Protein AF-A0A811P7M7-F1 (afdb_monomer)

pLDDT: mean 73.15, std 14.01, range [39.91, 90.19]

Organism: NCBI:txid422564

Nearest PDB structures (foldseek):
  1x15-assembly1_A  TM=5.990E-01  e=8.170E-01  Escherichia coli
  1x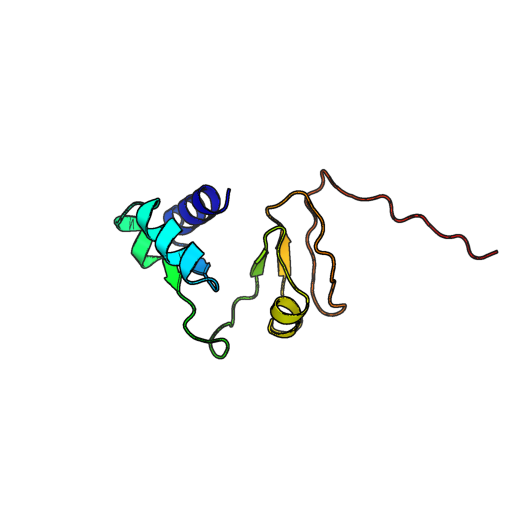15-assembly1_B  TM=6.256E-01  e=1.139E+00  Escherichia coli
  1x14-assembly1_B  TM=6.282E-01  e=1.301E+00  Escherichia coli
  4dio-assembly1_B  TM=6.242E-01  e=1.938E+00  Sinorhizobium meliloti SM11
  4x7g-assembly1_A  TM=4.303E-01  e=8.936E+00  Rhodobacter capsulatus SB 1003

InterPro domains:
  IPR021940 Very-long-chain aldehyde decarbonylase CER1-like, C-terminal [PF12076] (2-97)

Structure (mmCIF, N/CA/C/O backbone):
data_AF-A0A811P7M7-F1
#
_entry.id   AF-A0A811P7M7-F1
#
loop_
_atom_site.group_PDB
_atom_site.id
_atom_site.type_symbol
_atom_site.label_atom_id
_atom_site.label_alt_id
_atom_site.label_comp_id
_atom_site.label_asym_id
_atom_site.label_entity_id
_atom_site.label_seq_id
_atom_site.pdbx_PDB_ins_code
_atom_site.Cartn_x
_atom_site.Cartn_y
_atom_site.Cartn_z
_atom_site.occupancy
_atom_site.B_iso_or_equiv
_atom_site.auth_seq_id
_atom_site.auth_comp_id
_atom_site.auth_asym_id
_atom_site.auth_atom_id
_atom_site.pdbx_PDB_model_num
ATOM 1 N N . MET A 1 1 ? -8.890 6.892 -2.177 1.00 71.94 1 MET A N 1
ATOM 2 C CA . MET A 1 1 ? -8.652 5.551 -2.772 1.00 71.94 1 MET A CA 1
ATOM 3 C C . MET A 1 1 ? -7.833 4.657 -1.846 1.00 71.94 1 MET A C 1
ATOM 5 O O . MET A 1 1 ? -8.358 3.630 -1.443 1.00 71.94 1 MET A O 1
ATOM 9 N N . ALA A 1 2 ? -6.615 5.047 -1.443 1.00 78.88 2 ALA A N 1
ATOM 10 C CA . ALA A 1 2 ? -5.777 4.235 -0.546 1.00 78.88 2 ALA A CA 1
ATOM 11 C C . ALA A 1 2 ? -6.457 3.894 0.797 1.00 78.88 2 ALA A C 1
ATOM 13 O O . ALA A 1 2 ? -6.438 2.738 1.202 1.00 78.88 2 ALA A O 1
ATOM 14 N N . ALA A 1 3 ? -7.141 4.854 1.430 1.00 83.06 3 ALA A N 1
ATOM 15 C CA . ALA A 1 3 ? -7.847 4.627 2.694 1.00 83.06 3 ALA A CA 1
ATOM 16 C C . ALA A 1 3 ? -9.005 3.633 2.600 1.00 83.06 3 ALA A C 1
ATOM 18 O O . ALA A 1 3 ? -9.153 2.774 3.462 1.00 83.06 3 ALA A O 1
ATOM 19 N N . VAL A 1 4 ? -9.787 3.688 1.519 1.00 86.00 4 VAL A N 1
ATOM 20 C CA . VAL A 1 4 ? -10.889 2.742 1.287 1.00 86.00 4 VAL A CA 1
ATOM 21 C C . VAL A 1 4 ? -10.346 1.325 1.099 1.00 86.00 4 VAL A C 1
ATOM 23 O O . VAL A 1 4 ? -10.886 0.383 1.671 1.00 86.00 4 VAL A O 1
ATOM 26 N N . LEU A 1 5 ? -9.249 1.176 0.349 1.00 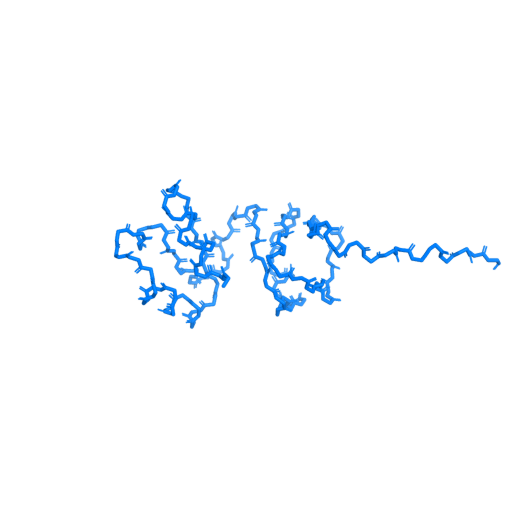85.81 5 LEU A N 1
ATOM 27 C CA . LEU A 1 5 ? -8.587 -0.115 0.157 1.00 85.81 5 LEU A CA 1
ATOM 28 C C . LEU A 1 5 ? -7.997 -0.644 1.463 1.00 85.81 5 LEU A C 1
ATOM 30 O O . LEU A 1 5 ? -8.264 -1.786 1.819 1.00 85.81 5 LEU A O 1
ATOM 34 N N . ALA A 1 6 ? -7.246 0.184 2.191 1.00 87.31 6 ALA A N 1
ATOM 35 C CA . ALA A 1 6 ? -6.679 -0.191 3.480 1.00 87.31 6 ALA A CA 1
ATOM 36 C C . ALA A 1 6 ? -7.785 -0.590 4.468 1.00 87.31 6 ALA A C 1
ATOM 38 O O . ALA A 1 6 ? -7.693 -1.640 5.090 1.00 87.31 6 ALA A O 1
ATOM 39 N N . SER A 1 7 ? -8.880 0.173 4.530 1.00 86.50 7 SER A N 1
ATOM 40 C CA . SER A 1 7 ? -10.032 -0.143 5.378 1.00 86.50 7 SER A CA 1
ATOM 41 C C . SER A 1 7 ? -10.659 -1.483 5.010 1.00 86.50 7 SER A C 1
ATOM 43 O O . SER A 1 7 ? -10.839 -2.329 5.880 1.00 86.50 7 SER A O 1
ATOM 45 N N . ALA A 1 8 ? -10.941 -1.709 3.725 1.00 88.94 8 ALA A N 1
ATOM 46 C CA . ALA A 1 8 ? -11.557 -2.946 3.255 1.00 88.94 8 ALA A CA 1
ATOM 47 C C . ALA A 1 8 ? -10.658 -4.175 3.468 1.00 88.94 8 ALA A C 1
ATOM 49 O O . ALA A 1 8 ? -11.163 -5.265 3.724 1.00 88.94 8 ALA A O 1
ATOM 50 N N . LEU A 1 9 ? -9.336 -4.020 3.361 1.00 89.38 9 LEU A N 1
ATOM 51 C CA . LEU A 1 9 ? -8.378 -5.095 3.620 1.00 89.38 9 LEU A CA 1
ATOM 52 C C . LEU A 1 9 ? -8.257 -5.381 5.119 1.00 89.38 9 LEU A C 1
ATOM 54 O O . LEU A 1 9 ? -8.404 -6.533 5.520 1.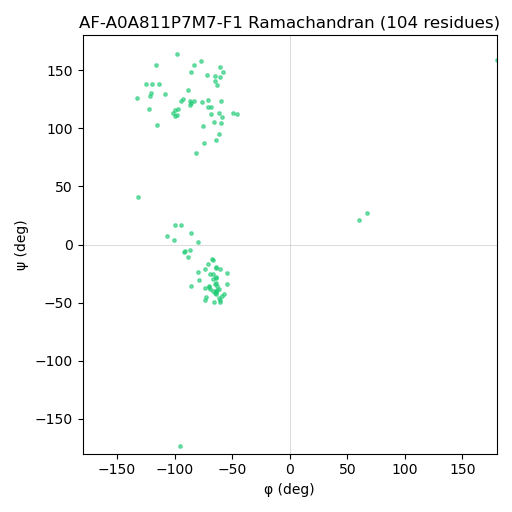00 89.38 9 LEU A O 1
ATOM 58 N N . CYS A 1 10 ? -8.091 -4.347 5.946 1.00 89.06 10 CYS A N 1
ATOM 59 C CA . CYS A 1 10 ? -8.016 -4.507 7.396 1.00 89.06 10 CYS A CA 1
ATOM 60 C C . CYS A 1 10 ? -9.319 -5.072 7.984 1.00 89.06 10 CYS A C 1
ATOM 62 O O . CYS A 1 10 ? -9.269 -5.888 8.892 1.00 89.06 10 CYS A O 1
ATOM 64 N N . GLN A 1 11 ? -10.489 -4.702 7.449 1.00 88.50 11 GLN A N 1
ATOM 65 C CA . GLN A 1 11 ? -11.781 -5.287 7.846 1.00 88.50 11 GLN A CA 1
ATOM 66 C C . GLN A 1 11 ? -11.899 -6.782 7.532 1.00 88.50 11 GLN A C 1
ATOM 68 O O . GLN A 1 11 ? -12.757 -7.458 8.089 1.00 88.50 11 GLN A O 1
ATOM 73 N N . ARG A 1 12 ? -11.072 -7.293 6.617 1.00 89.75 12 ARG A N 1
ATOM 74 C CA . ARG A 1 12 ? -10.999 -8.714 6.258 1.00 89.75 12 ARG A CA 1
ATOM 75 C C . ARG A 1 12 ? -9.830 -9.418 6.944 1.00 89.75 12 ARG A C 1
ATOM 77 O O . ARG A 1 12 ? -9.421 -10.475 6.475 1.00 89.75 12 ARG A O 1
ATOM 84 N N . GLU A 1 13 ? -9.276 -8.807 7.991 1.00 87.31 13 GLU A N 1
ATOM 85 C CA . GLU A 1 13 ? -8.135 -9.311 8.762 1.00 87.31 13 GLU A CA 1
ATOM 86 C C . GLU A 1 13 ? -6.860 -9.496 7.918 1.00 87.31 13 GLU A C 1
ATOM 88 O O . GLU A 1 13 ? -5.940 -10.234 8.272 1.00 87.31 13 GLU A O 1
ATOM 93 N N . ILE A 1 14 ? -6.779 -8.807 6.773 1.00 88.50 14 ILE A N 1
ATOM 94 C CA . ILE A 1 14 ? -5.605 -8.835 5.904 1.00 88.50 14 ILE A CA 1
ATOM 95 C C . ILE A 1 14 ? -4.628 -7.775 6.393 1.00 88.50 14 ILE A C 1
ATOM 97 O O . ILE A 1 14 ? -4.954 -6.590 6.443 1.00 88.50 14 ILE A O 1
ATOM 101 N N . GLN A 1 15 ? -3.402 -8.199 6.691 1.00 88.50 15 GLN A N 1
ATOM 102 C CA . GLN A 1 15 ? -2.342 -7.289 7.099 1.00 88.50 15 GLN A CA 1
ATOM 103 C C . GLN A 1 15 ? -1.911 -6.395 5.929 1.00 88.50 15 GLN A C 1
ATOM 105 O O . GLN A 1 15 ? -1.417 -6.868 4.902 1.00 88.50 15 GLN A O 1
ATOM 110 N N . VAL A 1 16 ? -2.079 -5.088 6.102 1.00 88.06 16 VAL A N 1
ATOM 111 C CA . VAL A 1 16 ? -1.683 -4.057 5.149 1.00 88.06 16 VAL A CA 1
ATOM 112 C C . VAL A 1 16 ? -0.378 -3.438 5.621 1.00 88.06 16 VAL A C 1
ATOM 114 O O . VAL A 1 16 ? -0.314 -2.759 6.644 1.00 88.06 16 VAL A O 1
ATOM 117 N N . GLN A 1 17 ? 0.671 -3.673 4.844 1.00 87.94 17 GLN A N 1
ATOM 118 C CA . GLN A 1 17 ? 1.986 -3.103 5.086 1.00 87.94 17 GLN A CA 1
ATOM 119 C C . GLN A 1 17 ? 2.154 -1.823 4.266 1.00 87.94 17 GLN A C 1
ATOM 121 O O . GLN A 1 17 ? 2.012 -1.841 3.043 1.00 87.94 17 GLN A O 1
ATOM 126 N N . ILE A 1 18 ? 2.456 -0.717 4.941 1.00 86.62 18 ILE A N 1
ATOM 127 C CA . ILE A 1 18 ? 2.649 0.594 4.322 1.00 86.62 18 ILE A CA 1
ATOM 128 C C . ILE A 1 18 ? 4.133 0.956 4.371 1.00 86.62 18 ILE A C 1
ATOM 130 O O . ILE A 1 18 ? 4.760 0.873 5.424 1.00 86.62 18 ILE A O 1
ATOM 134 N N . VAL A 1 19 ? 4.691 1.350 3.226 1.00 82.56 19 VAL A N 1
ATOM 135 C CA . VAL A 1 19 ? 6.101 1.768 3.098 1.00 82.56 19 VAL A CA 1
ATOM 136 C C . VAL A 1 19 ? 6.289 3.249 3.422 1.00 82.56 19 VAL A C 1
ATOM 138 O O . VAL A 1 19 ? 7.304 3.639 3.989 1.00 82.56 19 VAL A O 1
ATOM 141 N N . ASP A 1 20 ? 5.313 4.075 3.055 1.00 82.94 20 ASP A N 1
ATOM 142 C CA . ASP A 1 20 ? 5.354 5.521 3.243 1.00 82.94 20 ASP A CA 1
ATOM 143 C C . ASP A 1 20 ? 4.829 5.892 4.639 1.00 82.94 20 ASP A C 1
ATOM 145 O O . ASP A 1 20 ? 3.690 5.589 5.003 1.00 82.94 20 ASP A O 1
ATOM 149 N N . LYS A 1 21 ? 5.678 6.544 5.437 1.00 85.75 21 LYS A N 1
ATOM 150 C CA . LYS A 1 21 ? 5.345 6.932 6.809 1.00 85.75 21 LYS A CA 1
ATOM 151 C C . LYS A 1 21 ? 4.239 7.989 6.866 1.00 85.75 21 LYS A C 1
ATOM 153 O O . LYS A 1 21 ? 3.365 7.890 7.723 1.00 85.75 21 LYS A O 1
ATOM 158 N N . ASP A 1 22 ? 4.252 8.962 5.963 1.00 86.75 22 ASP A N 1
ATOM 159 C CA . ASP A 1 22 ? 3.264 10.043 5.939 1.00 86.75 22 ASP A CA 1
ATOM 160 C C . ASP A 1 22 ? 1.891 9.502 5.525 1.00 86.75 22 ASP A C 1
ATOM 162 O O . ASP A 1 22 ? 0.860 9.854 6.108 1.00 86.75 22 ASP A O 1
ATOM 166 N N . LEU A 1 23 ? 1.876 8.565 4.571 1.00 85.38 23 LEU A N 1
ATOM 167 C CA . LEU A 1 23 ? 0.677 7.820 4.202 1.00 85.38 23 LEU A CA 1
ATOM 168 C C . LEU A 1 23 ? 0.177 6.960 5.366 1.00 85.38 23 LEU A C 1
ATOM 170 O O . LEU A 1 23 ? -1.025 6.922 5.606 1.00 85.38 23 LEU A O 1
ATOM 174 N N . TYR A 1 24 ? 1.065 6.279 6.092 1.00 89.38 24 TYR A N 1
ATOM 175 C CA . TYR A 1 24 ? 0.686 5.470 7.251 1.00 89.38 24 TYR A CA 1
ATOM 176 C C . TYR A 1 24 ? 0.013 6.308 8.342 1.00 89.38 24 TYR A C 1
ATOM 178 O O . TYR A 1 24 ? -1.058 5.929 8.812 1.00 89.38 24 TYR A O 1
ATOM 186 N N . GLU A 1 25 ? 0.588 7.453 8.714 1.00 90.06 25 GLU A N 1
ATOM 187 C CA . GLU A 1 25 ? -0.007 8.332 9.729 1.00 90.06 25 GLU A CA 1
ATOM 188 C C . GLU A 1 25 ? -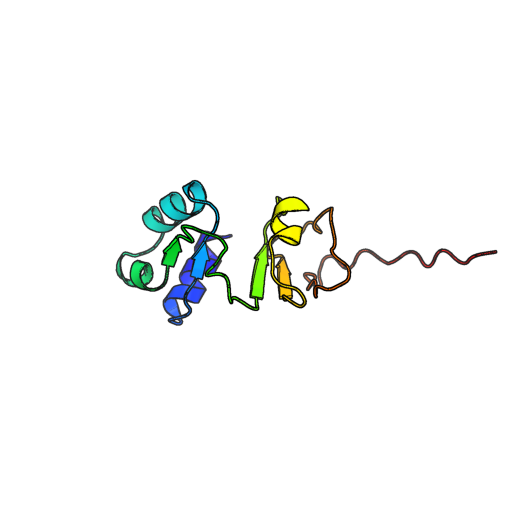1.357 8.894 9.264 1.00 90.06 25 GLU A C 1
ATOM 190 O O . GLU A 1 25 ? -2.326 8.896 10.025 1.00 90.06 25 GLU A O 1
ATOM 195 N N . SER A 1 26 ? -1.455 9.282 7.989 1.00 90.19 26 SER A N 1
ATOM 196 C CA . SER A 1 26 ? -2.712 9.750 7.388 1.00 90.19 26 SER A CA 1
ATOM 197 C C . SER A 1 26 ? -3.788 8.655 7.412 1.00 90.19 26 SER A C 1
ATOM 199 O O . SER A 1 26 ? -4.915 8.882 7.848 1.00 90.19 26 SER A O 1
ATOM 201 N N . LEU A 1 27 ? -3.430 7.425 7.026 1.00 88.44 27 LEU A N 1
ATOM 202 C CA . LEU A 1 27 ? -4.322 6.265 7.075 1.00 88.44 27 LEU A CA 1
ATOM 203 C C . LEU A 1 27 ? -4.742 5.933 8.504 1.00 88.44 27 LEU A C 1
ATOM 205 O O . LEU A 1 27 ? -5.897 5.599 8.737 1.00 88.44 27 LEU A O 1
ATOM 209 N N . LYS A 1 28 ? -3.834 6.039 9.472 1.00 88.75 28 LYS A N 1
ATOM 210 C CA . LYS A 1 28 ? -4.136 5.773 10.878 1.00 88.75 28 LYS A CA 1
ATOM 211 C C . LYS A 1 28 ? -5.165 6.757 11.446 1.00 88.75 28 LYS A C 1
ATOM 213 O O . LYS A 1 28 ? -5.969 6.357 12.284 1.00 88.75 28 LYS A O 1
ATOM 218 N N . GLN A 1 29 ? -5.169 8.006 10.976 1.00 89.00 29 GLN A N 1
ATOM 219 C CA . GLN A 1 29 ? -6.176 9.008 11.346 1.00 89.00 29 GLN A CA 1
ATOM 220 C C . GLN A 1 29 ? -7.536 8.756 10.681 1.00 89.00 29 GLN A C 1
ATOM 222 O O . GLN A 1 29 ? -8.570 8.963 11.312 1.00 89.00 29 GLN A O 1
ATOM 227 N N . GLU A 1 30 ? -7.550 8.298 9.427 1.00 88.12 30 GLU A N 1
ATOM 228 C CA . GLU A 1 30 ? -8.793 8.015 8.695 1.00 88.12 30 GLU A CA 1
ATOM 229 C C . GLU A 1 30 ? -9.440 6.674 9.087 1.00 88.12 30 GLU A C 1
ATOM 231 O O . GLU A 1 30 ? -10.661 6.511 9.010 1.00 88.12 30 GLU A O 1
ATOM 236 N N . LEU A 1 31 ? -8.632 5.688 9.485 1.00 87.00 31 LEU A N 1
ATOM 237 C CA . LEU A 1 31 ? -9.083 4.337 9.798 1.00 87.00 31 LEU A CA 1
ATOM 238 C C . LEU A 1 31 ? -9.563 4.205 11.240 1.00 87.00 31 LEU A C 1
ATOM 240 O O . LEU A 1 31 ? -9.033 4.812 12.172 1.00 87.00 31 LEU A O 1
ATOM 244 N N . ARG A 1 32 ? -10.543 3.320 11.440 1.00 87.00 32 ARG A N 1
ATOM 245 C CA . ARG A 1 32 ? -11.065 3.032 12.775 1.00 87.00 32 ARG A CA 1
ATOM 246 C C . ARG A 1 32 ? -9.983 2.371 13.645 1.00 87.00 32 ARG A C 1
ATOM 248 O O . ARG A 1 32 ? -9.247 1.526 13.126 1.00 87.00 32 ARG A O 1
ATOM 255 N N . PRO A 1 33 ? -9.942 2.644 14.961 1.00 84.69 33 PRO A N 1
ATOM 256 C CA . PRO A 1 33 ? -8.935 2.082 15.863 1.00 84.69 33 PRO A CA 1
ATOM 257 C C . PRO A 1 33 ? -8.855 0.553 15.830 1.00 84.69 33 PRO A C 1
ATOM 259 O O . PRO A 1 33 ? -7.772 -0.010 15.920 1.00 84.69 33 PRO A O 1
ATOM 262 N N . GLN A 1 34 ? -9.990 -0.125 15.630 1.00 84.62 34 GLN A N 1
ATOM 263 C CA . GLN A 1 34 ? -10.050 -1.590 15.561 1.00 84.62 34 GLN A CA 1
ATOM 264 C C . GLN A 1 34 ? -9.264 -2.151 14.370 1.00 84.62 34 GLN A C 1
ATOM 266 O O . GLN A 1 34 ? -8.752 -3.253 14.432 1.00 84.62 34 GLN A O 1
ATOM 271 N N . THR A 1 35 ? -9.131 -1.387 13.284 1.00 83.50 35 THR A N 1
ATOM 272 C CA . THR A 1 35 ? -8.397 -1.821 12.085 1.00 83.50 35 THR A CA 1
ATOM 273 C C . THR A 1 35 ? -6.896 -1.530 12.143 1.00 83.50 35 THR A C 1
ATOM 275 O O . THR A 1 35 ? -6.167 -1.921 11.232 1.00 83.50 35 THR A O 1
ATOM 278 N N . HIS A 1 36 ? -6.419 -0.849 13.194 1.00 85.44 36 HIS A N 1
ATOM 279 C CA . HIS A 1 36 ? -5.005 -0.478 13.334 1.00 85.44 36 HIS A CA 1
ATOM 280 C C . HIS A 1 36 ? -4.104 -1.691 13.581 1.00 85.44 36 HIS A C 1
ATOM 282 O O . HIS A 1 36 ? -2.943 -1.647 13.198 1.00 85.44 36 HIS A O 1
ATOM 288 N N . GLU A 1 37 ? -4.624 -2.785 14.144 1.00 87.88 37 GLU A N 1
ATOM 289 C CA . GLU A 1 37 ? -3.856 -4.025 14.352 1.00 87.88 37 GLU A CA 1
ATOM 290 C C . GLU A 1 37 ? -3.405 -4.679 13.037 1.00 87.88 37 GLU A C 1
ATOM 292 O O . GLU A 1 37 ? -2.350 -5.309 12.966 1.00 87.88 37 GLU A O 1
ATOM 297 N N . HIS A 1 38 ? -4.176 -4.468 11.969 1.00 88.38 38 HIS A N 1
ATOM 298 C CA . HIS A 1 38 ? -3.870 -4.965 10.634 1.00 88.38 38 HIS A CA 1
ATOM 299 C C . HIS A 1 38 ? -3.069 -3.961 9.796 1.00 88.38 38 HIS A C 1
ATOM 301 O O . HIS A 1 38 ? -2.629 -4.311 8.703 1.00 88.38 38 HIS A O 1
ATOM 307 N N . LEU A 1 39 ? -2.844 -2.737 10.285 1.00 88.62 39 LEU A N 1
ATOM 308 C CA . LEU A 1 39 ? -2.062 -1.715 9.596 1.00 88.62 39 LEU A CA 1
ATOM 309 C C . LEU A 1 39 ? -0.645 -1.666 10.175 1.00 88.62 39 LEU A C 1
ATOM 311 O O . LEU A 1 39 ? -0.447 -1.292 11.328 1.00 88.62 39 LEU A O 1
ATOM 315 N N . VAL A 1 40 ? 0.359 -1.998 9.366 1.00 88.50 40 VAL A N 1
ATOM 316 C CA . VAL A 1 40 ? 1.756 -2.042 9.816 1.00 88.50 40 VAL A CA 1
ATOM 317 C C . VAL A 1 40 ? 2.620 -1.105 8.992 1.00 88.50 40 VAL A C 1
ATOM 319 O O . VAL A 1 40 ? 2.657 -1.187 7.765 1.00 88.50 40 VAL A O 1
ATOM 322 N N . LEU A 1 41 ? 3.359 -0.237 9.682 1.00 86.38 41 LEU A N 1
ATOM 323 C CA . LEU A 1 41 ? 4.424 0.542 9.067 1.00 86.38 41 LEU A CA 1
ATOM 324 C C . LEU A 1 41 ? 5.641 -0.358 8.841 1.00 86.38 41 LEU A C 1
ATOM 326 O O . LEU A 1 41 ? 6.196 -0.926 9.783 1.00 86.38 41 LEU A O 1
ATOM 330 N N . LEU A 1 42 ? 6.087 -0.455 7.595 1.00 81.88 42 LEU A N 1
ATOM 331 C CA . LEU A 1 42 ? 7.345 -1.102 7.261 1.00 81.88 42 LEU A CA 1
ATOM 332 C C . LEU A 1 42 ? 8.506 -0.184 7.643 1.00 81.88 42 LEU A C 1
ATOM 334 O O . LEU A 1 42 ? 8.837 0.756 6.928 1.00 81.88 42 LEU A O 1
ATOM 338 N N . SER A 1 43 ? 9.153 -0.483 8.768 1.00 67.12 43 SER A N 1
ATOM 339 C CA . SER A 1 43 ? 10.329 0.247 9.263 1.00 67.12 43 SER A CA 1
ATOM 340 C C . SER A 1 43 ? 11.642 -0.143 8.568 1.00 67.12 43 SER A C 1
ATOM 342 O O . SER A 1 43 ? 12.703 0.379 8.906 1.00 67.12 43 SER A O 1
ATOM 344 N N . GLY A 1 44 ? 11.595 -1.046 7.585 1.00 62.59 44 GLY A N 1
ATOM 345 C CA . GLY A 1 44 ? 12.767 -1.494 6.846 1.00 62.59 44 GLY A CA 1
ATOM 346 C C . GLY A 1 44 ? 12.439 -2.538 5.783 1.00 62.59 44 GLY A C 1
ATOM 347 O O . GLY A 1 44 ? 11.418 -3.222 5.833 1.00 62.59 44 GLY A O 1
ATOM 348 N N . TRP A 1 45 ? 13.329 -2.663 4.800 1.00 57.75 45 TRP A N 1
ATOM 349 C CA . TRP A 1 45 ? 13.090 -3.468 3.601 1.00 57.75 45 TRP A CA 1
ATOM 350 C C . TRP A 1 45 ? 13.495 -4.949 3.738 1.00 57.75 45 TRP A C 1
ATOM 352 O O . TRP A 1 45 ? 13.131 -5.776 2.904 1.00 57.75 45 TRP A O 1
ATOM 362 N N . SER A 1 46 ? 14.208 -5.315 4.811 1.00 53.81 46 SER A N 1
ATOM 363 C CA . SER A 1 46 ? 14.656 -6.696 5.067 1.00 53.81 46 SER A CA 1
ATOM 364 C C . SER A 1 46 ? 13.524 -7.657 5.452 1.00 53.81 46 SER A C 1
ATOM 366 O O . SER A 1 46 ? 13.706 -8.867 5.357 1.00 53.81 46 SER A O 1
ATOM 368 N N . HIS A 1 47 ? 12.354 -7.140 5.846 1.00 53.84 47 HIS A N 1
ATOM 369 C CA . HIS A 1 47 ? 11.198 -7.937 6.281 1.00 53.84 47 HIS A CA 1
ATOM 370 C C . HIS A 1 47 ? 10.044 -7.976 5.264 1.00 53.84 47 HIS A C 1
ATOM 372 O O . HIS A 1 47 ? 8.984 -8.535 5.543 1.00 53.84 47 HIS A O 1
ATOM 378 N N . CYS A 1 48 ? 10.242 -7.440 4.057 1.00 61.16 48 CYS A N 1
ATOM 379 C CA . CYS A 1 48 ? 9.227 -7.450 3.005 1.00 61.16 48 CYS A CA 1
ATOM 380 C C . CYS A 1 48 ? 9.194 -8.792 2.252 1.00 61.16 48 CYS A C 1
ATOM 382 O O . CYS A 1 48 ? 9.708 -8.917 1.143 1.00 61.16 48 CYS A O 1
ATOM 384 N N . SER A 1 49 ? 8.559 -9.805 2.853 1.00 67.12 49 SER A N 1
ATOM 385 C CA . SER A 1 49 ? 8.241 -11.089 2.193 1.00 67.12 49 SER A CA 1
ATOM 386 C C . SER A 1 49 ? 6.911 -11.055 1.412 1.00 67.12 49 SER A C 1
ATOM 388 O O . SER A 1 49 ? 6.395 -12.094 0.982 1.00 67.12 49 SER A O 1
ATOM 390 N N . SER A 1 50 ? 6.317 -9.872 1.253 1.00 72.56 50 SER A N 1
ATOM 391 C CA . SER A 1 50 ? 5.006 -9.691 0.631 1.00 72.56 50 SER A CA 1
ATOM 392 C C . SER A 1 50 ? 5.079 -9.944 -0.876 1.00 72.56 50 SER A C 1
ATOM 394 O O . SER A 1 50 ? 5.770 -9.241 -1.613 1.00 72.56 50 SER A O 1
ATOM 396 N N . LYS A 1 51 ? 4.338 -10.959 -1.341 1.00 79.31 51 LYS A N 1
ATOM 397 C CA . LYS A 1 51 ? 4.261 -11.344 -2.763 1.00 79.31 51 LYS A CA 1
ATOM 398 C C . LYS A 1 51 ? 3.436 -10.374 -3.608 1.00 79.31 51 LYS A C 1
ATOM 400 O O . LYS A 1 51 ? 3.580 -10.368 -4.827 1.00 79.31 51 LYS A O 1
ATOM 405 N N . VAL A 1 52 ? 2.559 -9.590 -2.981 1.00 81.06 52 VAL A N 1
ATOM 406 C CA . VAL A 1 52 ? 1.636 -8.667 -3.652 1.00 81.06 52 VAL A CA 1
ATOM 407 C C . VAL A 1 52 ? 1.896 -7.251 -3.161 1.00 81.06 52 VAL A C 1
ATOM 409 O O . VAL A 1 52 ? 1.954 -7.011 -1.959 1.00 81.06 52 VAL A O 1
ATOM 412 N N . TRP A 1 53 ? 2.039 -6.331 -4.107 1.00 80.56 53 TRP A N 1
ATOM 413 C CA . TRP A 1 53 ? 2.332 -4.923 -3.890 1.00 80.56 53 TRP A CA 1
ATOM 414 C C . TRP A 1 53 ? 1.229 -4.077 -4.511 1.00 80.56 53 TRP A C 1
ATOM 416 O O . TRP A 1 53 ? 1.033 -4.100 -5.725 1.00 80.56 53 TRP A O 1
ATOM 426 N N . LEU A 1 54 ? 0.507 -3.329 -3.679 1.00 79.56 54 LEU A N 1
ATOM 427 C CA . LEU A 1 54 ? -0.459 -2.336 -4.141 1.00 79.56 54 LEU A CA 1
ATOM 428 C C . LEU A 1 54 ? 0.285 -1.044 -4.455 1.00 79.56 54 LEU A C 1
ATOM 430 O O . LEU A 1 54 ? 0.980 -0.509 -3.595 1.00 79.56 54 LEU A O 1
ATOM 434 N N . VAL A 1 55 ? 0.150 -0.553 -5.682 1.00 76.31 55 VAL A N 1
ATOM 435 C CA . VAL A 1 55 ? 0.928 0.594 -6.160 1.00 76.31 55 VAL A CA 1
ATOM 436 C C . VAL A 1 55 ? 0.030 1.707 -6.684 1.00 76.31 55 VAL A C 1
ATOM 438 O O . VAL A 1 55 ? -0.979 1.463 -7.347 1.00 76.31 55 VAL A O 1
ATOM 441 N N . GLY A 1 56 ? 0.382 2.941 -6.332 1.00 73.56 56 GLY A N 1
ATOM 442 C CA . GLY A 1 56 ? -0.260 4.150 -6.842 1.00 73.56 56 GLY A CA 1
ATOM 443 C C . GLY A 1 56 ? 0.490 4.744 -8.036 1.00 73.56 56 GLY A C 1
ATOM 444 O O . GLY A 1 56 ? 1.481 4.184 -8.501 1.00 73.56 56 GLY A O 1
ATOM 445 N N . ASP A 1 57 ? 0.050 5.922 -8.483 1.00 66.50 57 ASP A N 1
ATOM 446 C CA . ASP A 1 57 ? 0.616 6.638 -9.645 1.00 66.50 57 ASP A CA 1
ATOM 447 C C . ASP A 1 57 ? 2.094 7.017 -9.499 1.00 66.50 57 ASP A C 1
ATOM 449 O O . ASP A 1 57 ? 2.777 7.257 -10.488 1.00 66.50 57 ASP A O 1
ATOM 453 N N . LYS A 1 58 ? 2.603 7.084 -8.266 1.00 65.00 58 LYS A N 1
ATOM 454 C CA . LYS A 1 58 ? 3.960 7.556 -7.963 1.00 65.00 58 LYS A CA 1
ATOM 455 C C . LYS A 1 58 ? 5.000 6.436 -7.863 1.00 65.00 58 LYS A C 1
ATOM 457 O O . LYS A 1 58 ? 6.062 6.671 -7.303 1.00 65.00 58 LYS A O 1
ATOM 462 N N . LEU A 1 59 ? 4.717 5.234 -8.375 1.00 71.06 59 LEU A N 1
ATOM 463 C CA . LEU A 1 59 ? 5.646 4.108 -8.266 1.00 71.06 59 LEU A CA 1
ATOM 464 C C . LEU A 1 59 ? 6.935 4.359 -9.064 1.00 71.06 59 LEU A C 1
ATOM 466 O O . LEU A 1 59 ? 6.974 4.218 -10.289 1.00 71.06 59 LEU A O 1
ATOM 470 N N . THR A 1 60 ? 8.018 4.651 -8.356 1.00 71.06 60 THR A N 1
ATOM 471 C CA . THR A 1 60 ? 9.333 4.910 -8.943 1.00 71.06 60 THR A CA 1
ATOM 472 C C . THR A 1 60 ? 10.099 3.616 -9.233 1.00 71.06 60 THR A C 1
ATOM 474 O O . THR A 1 60 ? 9.922 2.578 -8.591 1.00 71.06 60 THR A O 1
ATOM 477 N N . GLY A 1 61 ? 11.023 3.665 -10.197 1.00 69.25 61 GLY A N 1
ATOM 478 C CA . GLY A 1 61 ? 11.888 2.522 -10.516 1.00 69.25 61 GLY A CA 1
ATOM 479 C C . GLY A 1 61 ? 12.832 2.113 -9.374 1.00 69.25 61 GLY A C 1
ATOM 480 O O . GLY A 1 61 ? 13.344 0.993 -9.370 1.00 69.25 61 GLY A O 1
ATOM 481 N N . GLU A 1 62 ? 13.083 2.989 -8.398 1.00 71.06 62 GLU A N 1
ATOM 482 C CA . GLU A 1 62 ? 13.829 2.633 -7.187 1.00 71.06 62 GLU A CA 1
ATOM 483 C C . GLU A 1 62 ? 13.005 1.754 -6.250 1.00 71.06 62 GLU A C 1
ATOM 485 O O . GLU A 1 62 ? 13.500 0.723 -5.801 1.00 71.06 62 GLU A O 1
ATOM 490 N N . GLU A 1 63 ? 11.739 2.097 -6.019 1.00 71.50 63 GLU A N 1
ATOM 491 C CA . GLU A 1 63 ? 10.817 1.289 -5.212 1.00 71.50 63 GLU A CA 1
ATOM 492 C C . GLU A 1 63 ? 10.607 -0.100 -5.832 1.00 71.50 63 GLU A C 1
ATOM 494 O O . GLU A 1 63 ? 10.619 -1.113 -5.133 1.00 71.50 63 GLU A O 1
ATOM 499 N N . GLN A 1 64 ? 10.538 -0.180 -7.164 1.00 70.50 64 GLN A N 1
ATOM 500 C CA . GLN A 1 64 ? 10.430 -1.454 -7.887 1.00 70.50 64 GLN A CA 1
ATOM 501 C C . GLN A 1 64 ? 11.706 -2.302 -7.837 1.00 70.50 64 GLN A C 1
ATOM 503 O O . GLN A 1 64 ? 11.641 -3.533 -7.778 1.00 70.50 64 GLN A O 1
ATOM 508 N N . ARG A 1 65 ? 12.887 -1.670 -7.881 1.00 70.75 65 ARG A N 1
ATOM 509 C CA . ARG A 1 65 ? 14.171 -2.377 -7.729 1.00 70.75 65 ARG A CA 1
ATOM 510 C C . ARG A 1 65 ? 14.344 -2.946 -6.331 1.00 70.75 65 ARG A C 1
ATOM 512 O O . ARG A 1 65 ? 14.996 -3.972 -6.179 1.00 70.75 65 ARG A O 1
ATOM 519 N N . ARG A 1 66 ? 13.750 -2.298 -5.332 1.00 72.12 66 ARG A N 1
ATOM 520 C CA . ARG A 1 66 ? 13.784 -2.777 -3.956 1.00 72.12 66 ARG A CA 1
ATOM 521 C C . ARG A 1 66 ? 12.918 -4.037 -3.814 1.00 72.12 66 ARG A C 1
ATOM 523 O O . ARG A 1 66 ? 13.329 -4.959 -3.120 1.00 72.12 66 ARG A O 1
ATOM 530 N N . ALA A 1 67 ? 11.790 -4.159 -4.519 1.00 71.38 67 ALA A N 1
ATOM 531 C CA . ALA A 1 67 ? 10.917 -5.334 -4.404 1.00 71.38 67 ALA A CA 1
ATOM 532 C C . ALA A 1 67 ? 11.623 -6.664 -4.740 1.00 71.38 67 ALA A C 1
ATOM 534 O O . ALA A 1 67 ? 12.533 -6.721 -5.573 1.00 71.38 67 ALA A O 1
ATOM 535 N N . GLN A 1 68 ? 11.197 -7.751 -4.089 1.00 70.69 68 GLN A N 1
ATOM 536 C CA . GLN A 1 68 ? 11.713 -9.087 -4.393 1.00 70.69 68 GLN A CA 1
ATOM 537 C C . GLN A 1 68 ? 11.419 -9.463 -5.854 1.00 70.69 68 GLN A C 1
ATOM 539 O O . GLN A 1 68 ? 10.461 -8.985 -6.460 1.00 70.69 68 GLN A O 1
ATOM 544 N N . ALA A 1 69 ? 12.249 -10.329 -6.438 1.00 68.56 69 ALA A N 1
ATOM 545 C CA . ALA A 1 69 ? 11.968 -10.862 -7.767 1.00 68.56 69 ALA A CA 1
ATOM 546 C C . ALA A 1 69 ? 10.638 -11.639 -7.754 1.00 68.56 69 ALA A C 1
ATOM 548 O O . ALA A 1 69 ? 10.339 -12.334 -6.782 1.00 68.56 69 ALA A O 1
ATOM 549 N N . ARG A 1 70 ? 9.866 -11.568 -8.849 1.00 72.00 70 ARG A N 1
ATOM 550 C CA . ARG A 1 70 ? 8.574 -12.266 -9.025 1.00 72.00 70 ARG A CA 1
ATOM 551 C C . ARG A 1 70 ? 7.429 -11.803 -8.114 1.00 72.00 70 ARG A C 1
ATOM 553 O O . ARG A 1 70 ? 6.516 -12.582 -7.844 1.00 72.00 70 ARG A O 1
ATOM 560 N N . VAL A 1 71 ? 7.430 -10.551 -7.663 1.00 80.19 71 VAL A N 1
ATOM 561 C CA . VAL A 1 71 ? 6.252 -9.974 -6.994 1.00 80.19 71 VAL A CA 1
ATOM 562 C C . VAL A 1 71 ? 5.159 -9.582 -7.994 1.00 80.19 71 VAL A C 1
ATOM 564 O O . VAL A 1 71 ? 5.418 -9.340 -9.178 1.00 80.19 71 VAL A O 1
ATOM 567 N N . HIS A 1 72 ? 3.927 -9.499 -7.497 1.00 79.38 72 HIS A N 1
ATOM 568 C CA . HIS A 1 72 ? 2.769 -8.999 -8.225 1.00 79.38 72 HIS A CA 1
ATOM 569 C C . HIS A 1 72 ? 2.509 -7.538 -7.866 1.00 79.38 72 HIS A C 1
ATOM 571 O O . HIS A 1 72 ? 2.068 -7.243 -6.757 1.00 79.38 72 HIS A O 1
ATOM 577 N N . PHE A 1 73 ? 2.727 -6.634 -8.813 1.00 78.50 73 PHE A N 1
ATOM 578 C CA . PHE A 1 73 ? 2.323 -5.240 -8.701 1.00 78.50 73 PHE A CA 1
ATOM 579 C C . PHE A 1 73 ? 0.876 -5.087 -9.168 1.00 78.50 73 PHE A C 1
ATOM 581 O O . PHE A 1 73 ? 0.539 -5.428 -10.302 1.00 78.50 73 PHE A O 1
ATOM 588 N N . VAL A 1 74 ? 0.018 -4.579 -8.290 1.00 80.12 74 VAL A N 1
ATOM 589 C CA . VAL A 1 74 ? -1.393 -4.304 -8.562 1.00 80.12 74 VAL A CA 1
ATOM 590 C C . VAL A 1 74 ? -1.605 -2.793 -8.462 1.00 80.12 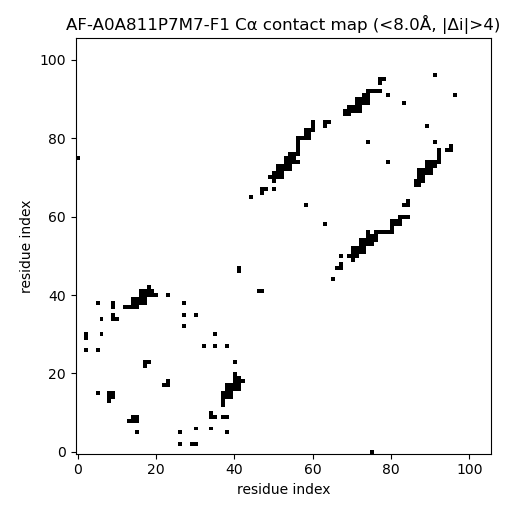74 VAL A C 1
ATOM 592 O O . VAL A 1 74 ? -1.651 -2.254 -7.353 1.00 80.12 74 VAL A O 1
ATOM 595 N N . PRO A 1 75 ? -1.704 -2.083 -9.597 1.00 75.94 75 PRO A N 1
ATOM 596 C CA . PRO A 1 75 ? -2.020 -0.673 -9.589 1.00 75.94 75 PRO A CA 1
ATOM 597 C C . PRO A 1 75 ? -3.477 -0.489 -9.178 1.00 75.94 75 PRO A C 1
ATOM 599 O O . PRO A 1 75 ? -4.383 -1.052 -9.793 1.00 75.94 75 PRO A O 1
ATOM 602 N N . TYR A 1 76 ? -3.707 0.307 -8.137 1.00 72.75 76 TYR A N 1
ATOM 603 C CA . TYR A 1 76 ? -5.057 0.772 -7.809 1.00 72.75 76 TYR A CA 1
ATOM 604 C C . TYR A 1 76 ? -5.389 2.107 -8.477 1.00 72.75 76 TYR A C 1
ATOM 606 O O . TYR A 1 76 ? -6.520 2.581 -8.369 1.00 72.75 76 TYR A O 1
ATOM 614 N N . SER A 1 77 ? -4.416 2.718 -9.154 1.00 67.56 77 SER A N 1
ATOM 615 C CA . SER A 1 77 ? -4.650 3.903 -9.964 1.00 67.56 77 SER A CA 1
ATOM 616 C C . SER A 1 77 ? -4.819 3.577 -11.448 1.00 67.56 77 SER A C 1
ATOM 618 O O . SER A 1 77 ? -4.536 2.469 -11.907 1.00 67.56 77 SER A O 1
ATOM 620 N N . GLN A 1 78 ? -5.350 4.549 -12.185 1.00 60.66 78 GLN A N 1
ATOM 621 C CA . GLN A 1 78 ? -5.640 4.436 -13.610 1.00 60.66 78 GLN A CA 1
ATOM 622 C C . GLN A 1 78 ? -4.387 4.616 -14.478 1.00 60.66 78 GLN A C 1
ATOM 624 O O . GLN A 1 78 ? -4.363 4.100 -15.593 1.00 60.66 78 GLN A O 1
ATOM 629 N N . PHE A 1 79 ? -3.337 5.294 -14.004 1.00 59.66 79 PHE A N 1
ATOM 630 C CA . PHE A 1 79 ? -2.159 5.533 -14.834 1.00 59.66 79 PHE A CA 1
ATOM 63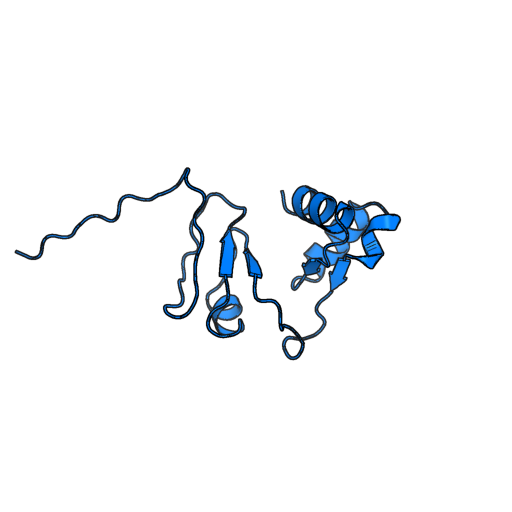1 C C . PHE A 1 79 ? -1.143 4.387 -14.728 1.00 59.66 79 PHE A C 1
ATOM 633 O O . PHE A 1 79 ? -0.844 3.920 -13.625 1.00 59.66 79 PHE A O 1
ATOM 640 N N . PRO A 1 80 ? -0.609 3.892 -15.864 1.00 58.12 80 PRO A N 1
ATOM 641 C CA . PRO A 1 80 ? 0.429 2.875 -15.838 1.00 58.12 80 PRO A CA 1
ATOM 642 C C . PRO A 1 80 ? 1.698 3.446 -15.192 1.00 58.12 80 PRO A C 1
ATOM 644 O O . PRO A 1 80 ? 2.054 4.583 -15.498 1.00 58.12 80 PRO A O 1
ATOM 647 N N . PRO A 1 81 ? 2.415 2.671 -14.364 1.00 60.44 81 PRO A N 1
ATOM 648 C CA . PRO A 1 81 ? 3.710 3.096 -13.850 1.00 60.44 81 PRO A CA 1
ATOM 649 C C . PRO A 1 81 ? 4.722 3.268 -14.996 1.00 60.44 81 PRO A C 1
ATOM 651 O O . PRO A 1 81 ? 4.804 2.428 -15.895 1.00 60.44 81 PRO A O 1
ATOM 654 N N . ASP A 1 82 ? 5.509 4.345 -14.944 1.00 60.50 82 ASP A N 1
ATOM 655 C CA . ASP A 1 82 ? 6.465 4.730 -15.998 1.00 60.50 82 ASP A CA 1
ATOM 656 C C . ASP A 1 82 ? 7.639 3.751 -16.152 1.00 60.50 82 ASP A C 1
ATOM 658 O O . ASP A 1 82 ? 8.239 3.633 -17.223 1.00 60.50 82 ASP A O 1
ATOM 662 N N . ALA A 1 83 ? 7.966 3.025 -15.082 1.00 61.03 83 ALA A N 1
ATOM 663 C CA . ALA A 1 83 ? 9.006 2.008 -15.064 1.00 61.03 83 ALA A CA 1
ATOM 664 C C . ALA A 1 83 ? 8.384 0.624 -14.855 1.00 61.03 83 ALA A C 1
ATOM 666 O O . ALA A 1 83 ? 7.484 0.458 -14.035 1.00 61.03 83 ALA A O 1
ATOM 667 N N . VAL A 1 84 ? 8.873 -0.375 -15.591 1.00 65.69 84 VAL A N 1
ATOM 668 C CA . VAL A 1 84 ? 8.434 -1.772 -15.486 1.00 65.69 84 VAL A CA 1
ATOM 669 C C . VAL A 1 84 ? 9.677 -2.655 -15.420 1.00 65.69 84 VAL A C 1
ATOM 671 O O . VAL A 1 84 ? 10.547 -2.580 -16.289 1.00 65.69 84 VAL A O 1
ATOM 674 N N . ARG A 1 85 ? 9.772 -3.498 -14.391 1.00 67.06 85 ARG A N 1
ATOM 675 C CA . ARG A 1 85 ? 10.856 -4.463 -14.178 1.00 67.06 85 ARG A CA 1
ATOM 676 C C . ARG A 1 85 ? 10.469 -5.810 -14.799 1.00 67.06 85 ARG A C 1
ATOM 678 O O . ARG A 1 85 ? 9.411 -6.352 -14.501 1.00 67.06 85 ARG A O 1
ATOM 685 N N . GLY A 1 86 ? 11.306 -6.355 -15.682 1.00 66.00 86 GLY A N 1
ATOM 686 C CA . GLY A 1 86 ? 10.944 -7.512 -16.522 1.00 66.00 86 GLY A CA 1
ATOM 687 C C . GLY A 1 86 ? 10.726 -8.848 -15.794 1.00 66.00 86 GLY A C 1
ATOM 688 O O . GLY A 1 86 ? 10.204 -9.781 -16.394 1.00 66.00 86 GLY A O 1
ATOM 689 N N . ASP A 1 87 ? 11.110 -8.957 -14.524 1.00 70.56 87 ASP A N 1
ATOM 690 C CA . ASP A 1 87 ? 10.987 -10.159 -13.688 1.00 70.56 87 ASP A CA 1
ATOM 691 C C . ASP A 1 87 ? 9.790 -10.118 -12.716 1.00 70.56 87 ASP A C 1
ATOM 693 O O . ASP A 1 87 ? 9.628 -11.030 -11.902 1.00 70.56 87 ASP A O 1
ATOM 697 N N . CYS A 1 88 ? 8.958 -9.074 -12.787 1.00 71.25 88 CYS A N 1
ATOM 698 C CA . CYS A 1 88 ? 7.780 -8.883 -11.942 1.00 71.25 88 CYS A CA 1
ATOM 699 C C . CYS A 1 88 ? 6.490 -8.898 -12.774 1.00 71.25 88 CYS A C 1
ATOM 701 O O . CYS A 1 88 ? 6.486 -8.591 -13.968 1.00 71.25 88 CYS A O 1
ATOM 703 N N . VAL A 1 89 ? 5.372 -9.255 -12.139 1.00 72.12 89 VAL A N 1
ATOM 704 C CA . VAL A 1 89 ? 4.062 -9.309 -12.801 1.00 72.12 89 VAL A CA 1
ATOM 705 C C . VAL A 1 89 ? 3.311 -8.020 -12.512 1.00 72.12 89 VAL A C 1
ATOM 707 O O . VAL A 1 89 ? 2.970 -7.750 -11.365 1.00 72.12 89 VAL A O 1
ATOM 710 N N . TYR A 1 90 ? 3.017 -7.246 -13.553 1.00 71.62 90 TYR A N 1
ATOM 711 C CA . TYR A 1 90 ? 2.217 -6.030 -13.445 1.00 71.62 90 TYR A CA 1
ATOM 712 C C . TYR A 1 90 ? 0.799 -6.348 -13.883 1.00 71.62 90 TYR A C 1
ATOM 714 O O . TYR A 1 90 ? 0.538 -6.607 -15.060 1.00 71.62 90 TYR A O 1
ATOM 722 N N . HIS A 1 91 ? -0.119 -6.331 -12.926 1.00 70.62 91 HIS A N 1
ATOM 723 C CA . HIS A 1 91 ? -1.537 -6.331 -13.237 1.00 70.62 91 HIS A CA 1
ATOM 724 C C . HIS A 1 91 ? -1.896 -4.959 -13.798 1.00 70.62 91 HIS A C 1
ATOM 726 O O . HIS A 1 91 ? -1.297 -3.951 -13.444 1.00 70.62 91 HIS A O 1
ATOM 732 N N . SER A 1 92 ? -2.828 -4.904 -14.736 1.00 59.72 92 SER A N 1
ATOM 733 C CA . SER A 1 92 ? -3.337 -3.640 -15.268 1.00 59.72 92 SER A CA 1
ATOM 734 C C . SER A 1 92 ? -4.822 -3.590 -14.982 1.00 59.72 92 SER A C 1
ATOM 736 O O . SER A 1 92 ? -5.516 -4.594 -15.150 1.00 59.72 92 SER A O 1
ATOM 738 N N . THR A 1 93 ? -5.322 -2.434 -14.556 1.00 56.84 93 THR A N 1
ATOM 739 C CA . THR A 1 93 ? -6.761 -2.197 -14.515 1.00 56.84 93 THR A CA 1
ATOM 740 C C . THR A 1 93 ? -7.303 -2.349 -15.946 1.00 56.84 93 THR A C 1
ATOM 742 O O . THR A 1 93 ? -6.813 -1.674 -16.856 1.00 56.84 93 THR A O 1
ATOM 745 N N . PRO A 1 94 ? -8.285 -3.242 -16.195 1.00 50.00 94 PRO A N 1
ATOM 746 C CA . PRO A 1 94 ? -8.755 -3.567 -17.549 1.00 50.00 94 PRO A CA 1
ATOM 747 C C . PRO A 1 94 ? -9.206 -2.352 -18.372 1.00 50.00 94 PRO A C 1
ATOM 749 O O . PRO A 1 94 ? -9.141 -2.374 -19.598 1.00 50.00 94 PRO A O 1
ATOM 752 N N . ALA A 1 95 ? -9.613 -1.271 -17.700 1.00 52.16 95 ALA A N 1
ATOM 753 C CA . ALA A 1 95 ? -10.050 -0.024 -18.321 1.00 52.16 95 ALA A CA 1
ATOM 754 C C . ALA A 1 95 ? -8.937 0.748 -19.064 1.00 52.16 95 ALA A C 1
ATOM 756 O O . ALA A 1 95 ? -9.250 1.653 -19.832 1.00 52.16 95 ALA A O 1
ATOM 757 N N . LEU A 1 96 ? -7.656 0.400 -18.875 1.00 48.88 96 LEU A N 1
ATOM 758 C CA . LEU A 1 96 ? -6.519 1.113 -19.469 1.00 48.88 96 LEU A CA 1
ATOM 759 C C . LEU A 1 96 ? -5.510 0.178 -20.146 1.00 48.88 96 LEU A C 1
ATOM 761 O O . LEU A 1 96 ? -4.295 0.384 -20.099 1.00 48.88 96 LEU A O 1
ATOM 765 N N . VAL A 1 97 ? -6.010 -0.840 -20.855 1.00 48.72 97 VAL A N 1
ATOM 766 C CA . VAL A 1 97 ? -5.195 -1.568 -21.837 1.00 48.72 97 VAL A CA 1
ATOM 767 C C . VAL A 1 97 ? -4.816 -0.594 -22.953 1.00 48.72 97 VAL A C 1
ATOM 769 O O . VAL A 1 97 ? -5.511 -0.445 -23.959 1.00 48.72 97 VAL A O 1
ATOM 772 N N . ARG A 1 98 ? -3.678 0.088 -22.798 1.00 47.19 98 ARG A N 1
ATOM 773 C CA . ARG A 1 98 ? -3.071 0.832 -23.897 1.00 47.19 98 ARG A CA 1
ATOM 774 C C . ARG A 1 98 ? -2.752 -0.188 -24.980 1.00 47.19 98 ARG A C 1
ATOM 776 O O . ARG A 1 98 ? -1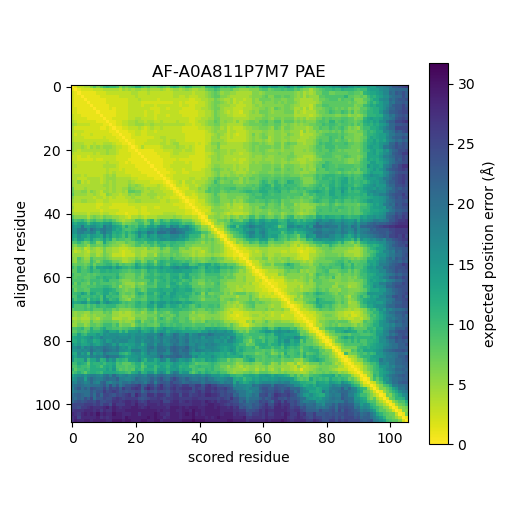.909 -1.062 -24.771 1.00 47.19 98 ARG A O 1
ATOM 783 N N . ARG A 1 99 ? -3.435 -0.096 -26.129 1.00 39.91 99 ARG A N 1
ATOM 784 C CA . ARG A 1 99 ? -3.157 -0.937 -27.300 1.00 39.91 99 ARG A CA 1
ATOM 785 C C . ARG A 1 99 ? -1.647 -0.955 -27.523 1.00 39.91 99 ARG A C 1
ATOM 787 O O . ARG A 1 99 ? -1.056 0.071 -27.868 1.00 39.91 99 ARG A O 1
ATOM 794 N N . ARG A 1 100 ? -1.014 -2.115 -27.317 1.00 44.56 100 ARG A N 1
ATOM 795 C CA . ARG A 1 100 ? 0.361 -2.334 -27.760 1.00 44.56 100 ARG A CA 1
ATOM 796 C C . ARG A 1 100 ? 0.334 -2.142 -29.271 1.00 44.56 100 ARG A C 1
ATOM 798 O O . ARG A 1 100 ? -0.213 -2.980 -29.983 1.00 44.56 100 ARG A O 1
ATOM 805 N N . ARG A 1 101 ? 0.845 -1.007 -29.764 1.00 41.03 101 ARG A N 1
ATOM 806 C CA . ARG A 1 101 ? 1.073 -0.834 -31.199 1.00 41.03 101 ARG A CA 1
ATOM 807 C C . ARG A 1 101 ? 2.031 -1.944 -31.599 1.00 41.03 101 ARG A C 1
ATOM 809 O O . ARG A 1 101 ? 3.192 -1.942 -31.195 1.00 41.03 101 ARG A O 1
ATOM 816 N N . HIS A 1 102 ? 1.513 -2.904 -32.350 1.00 42.62 102 HIS A N 1
ATOM 817 C CA . HIS A 1 102 ? 2.313 -3.848 -33.101 1.00 42.62 102 HIS A CA 1
ATOM 818 C C . HIS A 1 102 ? 3.116 -2.999 -34.091 1.00 42.62 102 HIS A C 1
ATOM 820 O O . HIS A 1 102 ? 2.598 -2.561 -35.116 1.00 42.62 102 HIS A O 1
ATOM 826 N N . ARG A 1 103 ? 4.351 -2.638 -33.728 1.00 46.47 103 ARG A N 1
ATOM 827 C CA . ARG A 1 103 ? 5.288 -2.040 -34.675 1.00 46.47 103 ARG A CA 1
ATOM 828 C C . ARG A 1 103 ? 5.743 -3.201 -35.548 1.00 46.47 103 ARG A C 1
ATOM 830 O O . ARG A 1 103 ? 6.690 -3.901 -35.205 1.00 46.47 103 ARG A O 1
ATOM 837 N N . SER A 1 104 ? 4.972 -3.454 -36.605 1.00 47.47 104 SER A N 1
ATOM 838 C CA . SER A 1 104 ? 5.410 -4.255 -37.740 1.00 47.47 104 SER A CA 1
ATOM 839 C C . SER A 1 104 ? 6.779 -3.709 -38.149 1.00 47.47 104 SER A C 1
ATOM 841 O O . SER A 1 104 ? 6.917 -2.529 -38.479 1.00 47.47 104 SER A O 1
ATOM 843 N N . ARG A 1 105 ? 7.807 -4.538 -37.957 1.00 48.84 105 ARG A N 1
ATOM 844 C CA . ARG A 1 105 ? 9.102 -4.361 -38.603 1.00 48.84 105 ARG A CA 1
ATOM 845 C C . ARG A 1 105 ? 8.847 -4.635 -40.082 1.00 48.84 105 ARG A C 1
ATOM 847 O O . ARG A 1 105 ? 8.477 -5.757 -40.417 1.00 48.84 105 ARG A O 1
ATOM 854 N N . ASN A 1 106 ? 8.963 -3.589 -40.890 1.00 48.34 106 ASN A N 1
ATOM 855 C CA . ASN A 1 106 ? 9.263 -3.701 -42.310 1.00 48.34 106 ASN A CA 1
ATOM 856 C C . ASN A 1 106 ? 10.785 -3.674 -42.453 1.00 48.34 106 ASN A C 1
ATOM 858 O O . ASN A 1 106 ? 11.401 -2.902 -41.675 1.00 48.34 106 ASN A O 1
#

Secondary struct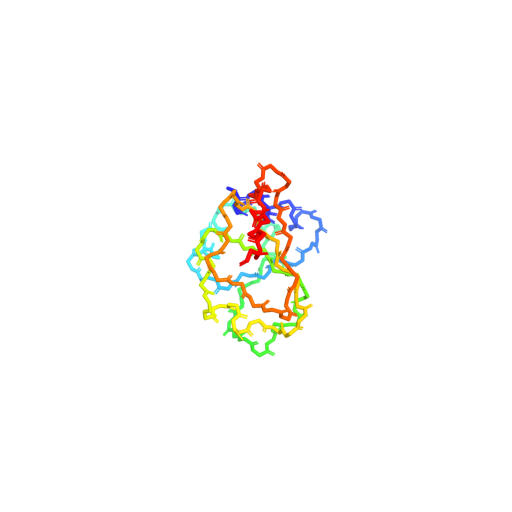ure (DSSP, 8-state):
-HHHHHHHHHTTT--EEE--HHHHHHHHHHS-GGGGGGEEE---GGG---SEEEE-TT--HHHHHHSPTT-EEEE-SSSPPS---TTSEE---GGG----------
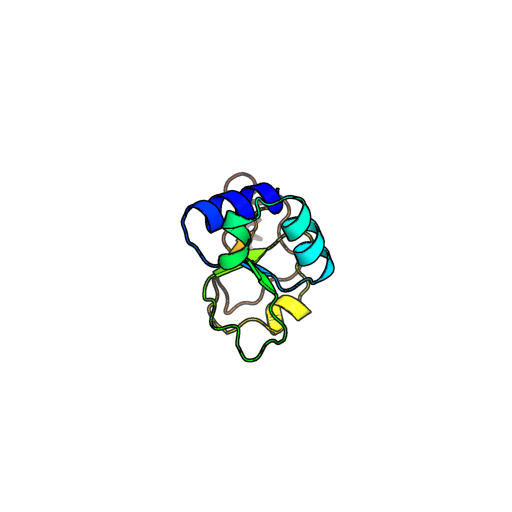
Radius of gyration: 15.79 Å; Cα contacts (8 Å, |Δi|>4): 132; chains: 1; bounding box: 26×22×58 Å

Sequence (106 aa):
MAAVLASALCQREIQVQIVDKDLYESLKQELRPQTHEHLVLLSGWSHCSSKVWLVGDKLTGEEQRRAQARVHFVPYSQFPPDAVRGDCVYHSTPALVRRRRHRSRN

Mean predicted aligned error: 10.41 Å

Solvent-accessible surface area (backbone atoms only — not comparable to full-atom values): 6675 Å² total; per-residue (Å²): 109,68,58,60,51,52,47,59,36,21,74,66,72,36,75,45,74,34,74,51,66,70,57,42,54,54,39,58,71,75,42,59,76,84,40,47,84,27,50,40,76,50,90,56,78,91,75,66,79,67,57,67,42,82,35,57,71,81,50,45,62,65,64,58,66,68,48,63,84,64,25,36,38,38,47,80,40,84,58,79,55,90,53,82,64,92,64,44,45,73,56,72,56,81,93,58,72,72,76,78,77,79,75,76,81,127

Foldseek 3Di:
DVLVVLQVCLVVVAADEDADPVVLVVSCVVHDPSSVVSYHYDPDLPPPPAQEAEDEQPDDPVNVVSDDFAHEYEYPDQDDHPDDDPRYHYDHDPVDPPPPPPPPDD